Protein AF-A0AAN0ST45-F1 (afdb_monomer)

Sequence (106 aa):
MKIILEKATESDAAVLFQMQIDSFHPLLNKYKDYETNPANESIEKTIFRINNPSSNFYKMIIDSRLVGAICISQKELPYKFWISPMFIHPIYQARDRNCSEGTYFN

Nearest PDB structures (foldseek):
  8h6c-assembly1_F  TM=5.803E-01  e=2.930E-03  Homo sapiens
  5trl-assembly1_G  TM=6.162E-01  e=3.746E-03  Homo sapiens
  2aj6-assembly1_A  TM=7.163E-01  e=3.636E-02  Staphylococcus aureus subsp. aureus MW2
  4yfj-assembly1_A  TM=5.942E-01  e=1.967E-02  Pseudomonas aeruginosa
  2pr8-assembly1_B  TM=5.914E-01  e=6.321E-02  Salmonella enterica subsp. enterica serovar Typhimurium

Secondary structure (DSSP, 8-state):
--EEEEE--GGGHHHHHHHHHHHHHHHHHHH--TTT-GGGS-HHHHHHHHH-TTEEEEEEEETTEEEEEEEEEE-SSTT-EEEEEEEE-GGGS---TT-SS-----

Organism: NCBI:txid451709

Solvent-accessible surface area (backbone atoms only — not comparable to full-atom values): 6247 Å² total; per-residue (Å²): 138,54,77,46,79,42,77,46,49,74,90,44,32,65,62,53,43,50,42,41,28,67,46,31,40,66,54,34,70,73,68,63,43,74,85,80,38,70,41,68,55,59,63,66,58,48,43,45,42,46,71,32,88,60,32,51,28,28,36,32,29,48,76,90,36,85,40,34,36,41,22,43,29,62,50,95,52,86,98,39,73,42,80,61,63,64,51,52,26,66,93,72,46,79,76,55,92,85,46,98,61,81,85,72,83,126

pLDDT: mean 89.52, std 15.98, range [36.0, 98.56]

Mean predicted aligned error: 5.68 Å

Radius of gyration: 14.2 Å; Cα contacts (8 Å, |Δi|>4): 156; chains: 1; bounding box: 37×31×41 Å

Structure (mmCIF, N/CA/C/O backbone):
data_AF-A0AAN0ST45-F1
#
_entry.id   AF-A0AAN0ST45-F1
#
loop_
_atom_site.group_PDB
_atom_site.id
_atom_site.type_symbol
_atom_site.label_atom_id
_atom_site.label_alt_id
_atom_site.label_comp_id
_atom_site.label_asym_id
_atom_site.label_entity_id
_atom_site.label_seq_id
_atom_site.pdbx_PDB_ins_code
_atom_site.Cartn_x
_atom_site.Cartn_y
_atom_site.Cartn_z
_atom_site.occupancy
_atom_site.B_iso_or_equiv
_atom_site.auth_seq_id
_atom_site.auth_comp_id
_atom_site.auth_asym_id
_atom_site.auth_atom_id
_atom_site.pdbx_PDB_model_num
ATOM 1 N N . MET A 1 1 ? -21.692 -2.878 -8.882 1.00 85.06 1 MET A N 1
ATOM 2 C CA . MET A 1 1 ? -20.279 -2.655 -8.532 1.00 85.06 1 MET A CA 1
ATOM 3 C C . MET A 1 1 ? -20.229 -1.954 -7.188 1.00 85.06 1 MET A C 1
ATOM 5 O O . MET A 1 1 ? -20.651 -0.805 -7.096 1.00 85.06 1 MET A O 1
ATOM 9 N N . LYS A 1 2 ? -19.789 -2.661 -6.146 1.00 94.69 2 LYS A N 1
ATOM 10 C CA . LYS A 1 2 ? -19.570 -2.112 -4.804 1.00 94.69 2 LYS A CA 1
ATOM 11 C C . LYS A 1 2 ? -18.075 -1.883 -4.611 1.00 94.69 2 LYS A C 1
ATOM 13 O O . LYS A 1 2 ? -17.298 -2.820 -4.773 1.00 94.69 2 LYS A O 1
ATOM 18 N N . ILE A 1 3 ? -17.697 -0.660 -4.252 1.00 95.19 3 ILE A N 1
ATOM 19 C CA . ILE A 1 3 ? -16.314 -0.274 -3.949 1.00 95.19 3 ILE A CA 1
ATOM 20 C C . ILE A 1 3 ? -16.244 0.099 -2.471 1.00 95.19 3 ILE A C 1
ATOM 22 O O . ILE A 1 3 ? -17.084 0.859 -1.988 1.00 95.19 3 ILE A O 1
ATOM 26 N N . ILE A 1 4 ? -15.267 -0.455 -1.757 1.00 97.75 4 ILE A N 1
ATOM 27 C CA . ILE A 1 4 ? -15.049 -0.220 -0.329 1.00 97.75 4 ILE A CA 1
ATOM 28 C C . ILE A 1 4 ? -13.570 0.099 -0.105 1.00 97.75 4 ILE A C 1
ATOM 30 O O . ILE A 1 4 ? -12.693 -0.553 -0.675 1.00 97.75 4 ILE A O 1
ATOM 34 N N . LEU A 1 5 ? -13.309 1.095 0.741 1.00 97.81 5 LEU A N 1
ATOM 35 C CA . LEU A 1 5 ? -12.006 1.323 1.353 1.00 97.81 5 LEU A CA 1
ATOM 36 C C . LEU A 1 5 ? -12.083 0.876 2.807 1.00 97.81 5 LEU A C 1
ATOM 38 O O . LEU A 1 5 ? -12.883 1.406 3.577 1.00 97.81 5 LEU A O 1
ATOM 42 N N . GLU A 1 6 ? -11.251 -0.086 3.180 1.00 98.19 6 GLU A N 1
ATOM 43 C CA . GLU A 1 6 ? -11.149 -0.565 4.559 1.00 98.19 6 GLU A CA 1
ATOM 44 C C . GLU A 1 6 ? -9.759 -0.257 5.094 1.00 98.19 6 GLU A C 1
ATOM 46 O O . GLU A 1 6 ? -8.776 -0.354 4.359 1.00 98.19 6 GLU A O 1
ATOM 51 N N . LYS A 1 7 ? -9.651 0.151 6.362 1.00 98.19 7 LYS A N 1
ATOM 52 C CA . LYS A 1 7 ? -8.337 0.395 6.966 1.00 98.19 7 LYS A CA 1
ATOM 53 C C . LYS A 1 7 ? -7.600 -0.941 7.071 1.00 98.19 7 LYS A C 1
ATOM 55 O O . LYS A 1 7 ? -8.171 -1.921 7.545 1.00 98.19 7 LYS A O 1
ATOM 60 N N . ALA A 1 8 ? -6.367 -0.978 6.581 1.00 98.38 8 ALA A N 1
ATOM 61 C CA . ALA A 1 8 ? -5.536 -2.166 6.637 1.00 98.38 8 ALA A CA 1
ATOM 62 C C . ALA A 1 8 ? -5.122 -2.451 8.084 1.00 98.38 8 ALA A C 1
ATOM 64 O O . ALA A 1 8 ? -4.879 -1.530 8.869 1.00 98.38 8 ALA A O 1
ATOM 65 N N . THR A 1 9 ? -5.029 -3.730 8.416 1.00 98.25 9 THR A N 1
ATOM 66 C CA . THR A 1 9 ? -4.471 -4.225 9.675 1.00 98.25 9 THR A CA 1
ATOM 67 C C . THR A 1 9 ? -3.171 -4.964 9.400 1.00 98.25 9 THR A C 1
ATOM 69 O O . THR A 1 9 ? -2.857 -5.297 8.260 1.00 98.25 9 THR A O 1
ATOM 72 N N . GLU A 1 10 ? -2.394 -5.257 10.440 1.00 97.62 10 GLU A N 1
ATOM 73 C CA . GLU A 1 10 ? -1.115 -5.958 10.276 1.00 97.62 10 GLU A CA 1
ATOM 74 C C . GLU A 1 10 ? -1.273 -7.335 9.603 1.00 97.62 10 GLU A C 1
ATOM 76 O O . GLU A 1 10 ? -0.425 -7.743 8.815 1.00 97.62 10 GLU A O 1
ATOM 81 N N . SER A 1 11 ? -2.414 -8.005 9.803 1.00 98.19 11 SER A N 1
ATOM 82 C CA . SER A 1 11 ? -2.765 -9.247 9.096 1.00 98.19 11 SER A CA 1
ATOM 83 C C . SER A 1 11 ? -2.857 -9.095 7.572 1.00 98.19 11 SER A C 1
ATOM 85 O O . SER A 1 11 ? -2.716 -10.081 6.855 1.00 98.19 11 SER A O 1
ATOM 87 N N . ASP A 1 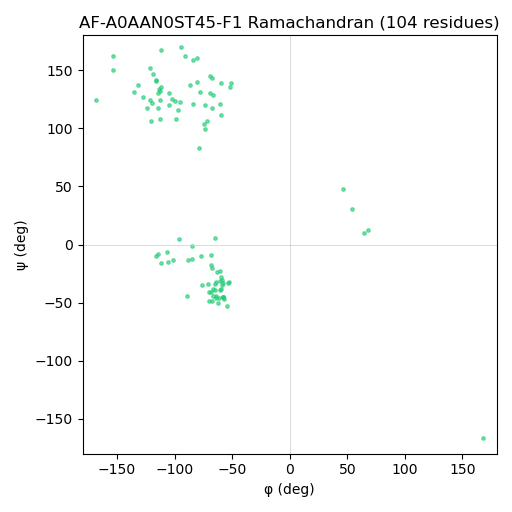12 ? -3.090 -7.880 7.067 1.00 98.44 12 ASP A N 1
ATOM 88 C CA . ASP A 1 12 ? -3.108 -7.582 5.633 1.00 98.44 12 ASP A CA 1
ATOM 89 C C . ASP A 1 12 ? -1.696 -7.307 5.078 1.00 98.44 12 ASP A C 1
ATOM 91 O O . ASP A 1 12 ? -1.513 -7.268 3.861 1.00 98.44 12 ASP A O 1
ATOM 95 N N . ALA A 1 13 ? -0.684 -7.109 5.933 1.00 98.31 13 ALA A N 1
ATOM 96 C CA . ALA A 1 13 ? 0.627 -6.608 5.518 1.00 98.31 13 ALA A CA 1
ATOM 97 C C . ALA A 1 13 ? 1.292 -7.490 4.457 1.00 98.31 13 ALA A C 1
ATOM 99 O O . ALA A 1 13 ? 1.782 -6.975 3.456 1.00 98.31 13 ALA A O 1
ATOM 100 N N . ALA A 1 14 ? 1.264 -8.813 4.640 1.00 98.56 14 ALA A N 1
ATOM 101 C CA . ALA A 1 14 ? 1.889 -9.750 3.710 1.00 98.56 14 ALA A CA 1
ATOM 102 C C . ALA A 1 14 ? 1.239 -9.711 2.316 1.00 98.56 14 ALA A C 1
ATOM 104 O O . ALA A 1 14 ? 1.943 -9.626 1.311 1.00 98.56 14 ALA A O 1
ATOM 105 N N . VAL A 1 15 ? -0.099 -9.721 2.244 1.00 98.56 15 VAL A N 1
ATOM 106 C CA . VAL A 1 15 ? -0.808 -9.691 0.954 1.00 98.56 15 VAL A CA 1
ATOM 107 C C . VAL A 1 15 ? -0.659 -8.334 0.267 1.00 98.56 15 VAL A C 1
ATOM 109 O O . VAL A 1 15 ? -0.404 -8.284 -0.933 1.00 98.56 15 VAL A O 1
ATOM 112 N N . LEU A 1 16 ? -0.736 -7.230 1.016 1.00 98.50 16 LEU A N 1
ATOM 113 C CA . LEU A 1 16 ? -0.557 -5.888 0.462 1.00 98.50 16 LEU A CA 1
ATOM 114 C C . LEU A 1 16 ? 0.873 -5.656 -0.027 1.00 98.50 16 LEU A C 1
ATOM 116 O O . LEU A 1 16 ? 1.059 -5.049 -1.080 1.00 98.50 16 LEU A O 1
ATOM 120 N N . PHE A 1 17 ? 1.867 -6.168 0.698 1.00 98.56 17 PHE A N 1
ATOM 121 C CA . PHE A 1 17 ? 3.265 -6.090 0.293 1.00 98.56 17 PHE A CA 1
ATOM 122 C C . PHE A 1 17 ? 3.527 -6.868 -1.000 1.00 98.56 17 PHE A C 1
ATOM 124 O O . PHE A 1 17 ? 4.144 -6.331 -1.918 1.00 98.56 17 PHE A O 1
ATOM 131 N N . GLN A 1 18 ? 2.994 -8.087 -1.125 1.00 98.50 18 GLN A N 1
ATOM 132 C CA . GLN A 1 18 ? 3.124 -8.848 -2.368 1.00 98.50 18 GLN A CA 1
ATOM 133 C C . GLN A 1 18 ? 2.462 -8.116 -3.542 1.00 98.50 18 GLN A C 1
ATOM 135 O O . GLN A 1 18 ? 3.081 -7.932 -4.585 1.00 98.50 18 GLN A O 1
ATOM 140 N N . MET A 1 19 ? 1.241 -7.604 -3.351 1.00 98.25 19 MET A N 1
ATOM 141 C CA . MET A 1 19 ? 0.549 -6.852 -4.400 1.00 98.25 19 MET A CA 1
ATOM 142 C C . MET A 1 19 ? 1.277 -5.554 -4.778 1.00 98.25 19 MET A C 1
ATOM 144 O O . MET A 1 19 ? 1.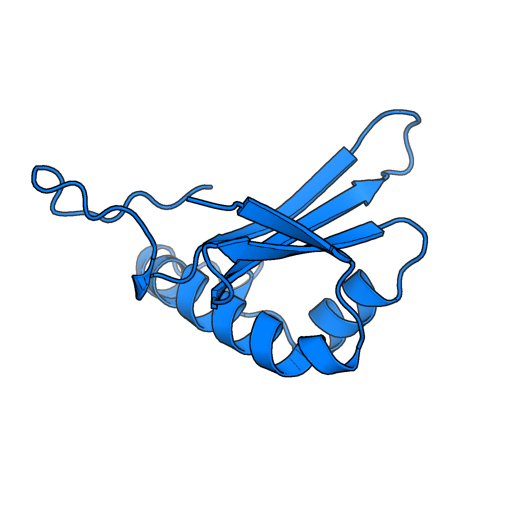223 -5.146 -5.940 1.00 98.25 19 MET A O 1
ATOM 148 N N . GLN A 1 20 ? 1.956 -4.904 -3.829 1.00 98.00 20 GLN A N 1
ATOM 149 C CA . GLN A 1 20 ? 2.831 -3.762 -4.090 1.00 98.00 20 GLN A CA 1
ATOM 150 C C . GLN A 1 20 ? 3.999 -4.178 -4.992 1.00 98.00 20 GLN A C 1
ATOM 152 O O . GLN A 1 20 ? 4.206 -3.542 -6.025 1.00 98.00 20 GLN A O 1
ATOM 157 N N . ILE A 1 21 ? 4.719 -5.256 -4.659 1.00 97.62 21 ILE A N 1
ATOM 158 C CA . ILE A 1 21 ? 5.795 -5.783 -5.513 1.00 97.62 21 ILE A CA 1
ATOM 159 C C . ILE A 1 21 ? 5.256 -6.048 -6.919 1.00 97.62 21 ILE A C 1
ATOM 161 O O . ILE A 1 21 ? 5.774 -5.487 -7.880 1.00 97.62 21 ILE A O 1
ATOM 165 N N . ASP A 1 22 ? 4.167 -6.806 -7.042 1.00 96.81 22 ASP A N 1
ATOM 166 C CA . ASP A 1 22 ? 3.591 -7.181 -8.337 1.00 96.81 22 ASP A CA 1
ATOM 167 C C . ASP A 1 22 ? 3.196 -5.953 -9.178 1.00 96.81 22 ASP A C 1
ATOM 169 O O . ASP A 1 22 ? 3.341 -5.948 -10.402 1.00 96.81 22 ASP A O 1
ATOM 173 N N . SER A 1 23 ? 2.732 -4.885 -8.523 1.00 96.38 23 SER A N 1
ATOM 174 C CA . SER A 1 23 ? 2.308 -3.646 -9.186 1.00 96.38 23 SER A CA 1
ATOM 175 C C . SER A 1 23 ? 3.477 -2.777 -9.656 1.00 96.38 23 SER A C 1
ATOM 177 O O . SER A 1 23 ? 3.368 -2.125 -10.694 1.00 96.38 23 SER A O 1
ATOM 179 N N . PHE A 1 24 ? 4.589 -2.753 -8.916 1.00 95.75 24 PHE A N 1
ATOM 180 C CA . PHE A 1 24 ? 5.712 -1.844 -9.176 1.00 95.75 24 PHE A CA 1
ATOM 181 C C . PHE A 1 24 ? 6.939 -2.523 -9.806 1.00 95.75 24 PHE A C 1
ATOM 183 O O . PHE A 1 24 ? 7.787 -1.832 -10.374 1.00 95.75 24 PHE A O 1
ATOM 190 N N . HIS A 1 25 ? 7.031 -3.857 -9.797 1.00 94.88 25 HIS A N 1
ATOM 191 C CA . HIS A 1 25 ? 8.149 -4.598 -10.390 1.00 94.88 25 HIS A CA 1
ATOM 192 C C . HIS A 1 25 ? 8.319 -4.349 -11.904 1.00 94.88 25 HIS A C 1
ATOM 194 O O . HIS A 1 25 ? 9.463 -4.216 -12.355 1.00 94.88 25 HIS A O 1
ATOM 200 N N . PRO A 1 26 ? 7.251 -4.220 -12.723 1.00 93.56 26 PRO A N 1
ATOM 201 C CA . PRO A 1 26 ? 7.413 -3.845 -14.129 1.00 93.56 26 PRO A CA 1
ATOM 202 C C . PRO A 1 26 ? 8.076 -2.470 -14.305 1.00 93.56 26 PRO A C 1
ATOM 204 O O . PRO A 1 26 ? 8.942 -2.306 -15.167 1.00 93.56 26 PRO A O 1
ATOM 207 N N . LEU A 1 27 ? 7.725 -1.498 -13.454 1.00 92.00 27 LEU A N 1
ATOM 208 C CA . LEU A 1 27 ? 8.342 -0.169 -13.444 1.00 92.00 27 LEU A CA 1
ATOM 209 C C . LEU A 1 27 ? 9.790 -0.211 -12.974 1.00 92.00 27 LEU A C 1
ATOM 211 O O . LEU A 1 27 ? 10.638 0.450 -13.568 1.00 92.00 27 LEU A O 1
ATOM 215 N N . LEU A 1 28 ? 10.076 -1.012 -11.945 1.00 94.06 28 LEU A N 1
ATOM 216 C CA . LEU A 1 28 ? 11.433 -1.227 -11.455 1.00 94.06 28 LEU A CA 1
ATOM 217 C C . LEU A 1 28 ? 12.328 -1.767 -12.575 1.00 94.06 28 LEU A C 1
ATOM 219 O O . LEU A 1 28 ? 13.413 -1.244 -12.800 1.00 94.06 28 LEU A O 1
ATOM 223 N N . ASN A 1 29 ? 11.844 -2.743 -13.346 1.00 93.38 29 ASN A N 1
ATOM 224 C CA . ASN A 1 29 ? 12.585 -3.289 -14.484 1.00 93.38 29 ASN A CA 1
ATOM 225 C C . ASN A 1 29 ? 12.799 -2.255 -15.604 1.00 93.38 29 ASN A C 1
ATOM 227 O O . ASN A 1 29 ? 13.873 -2.221 -16.205 1.00 93.38 29 ASN A O 1
ATOM 231 N N . LYS A 1 30 ? 11.789 -1.417 -15.891 1.00 94.31 30 LYS A N 1
ATOM 232 C CA . LYS A 1 30 ? 11.846 -0.393 -16.951 1.00 94.31 30 LYS A CA 1
ATOM 233 C C . LYS A 1 30 ? 12.805 0.743 -16.597 1.00 94.31 30 LYS A C 1
ATOM 235 O O . LYS A 1 30 ? 13.633 1.120 -17.422 1.00 94.31 30 LYS A O 1
ATOM 240 N N . TYR A 1 31 ? 12.688 1.281 -15.386 1.00 95.44 31 TYR A N 1
ATOM 241 C CA . TYR A 1 31 ? 13.380 2.505 -14.977 1.00 95.44 31 TYR A CA 1
ATOM 242 C C . TYR A 1 31 ? 14.620 2.259 -14.114 1.00 95.44 31 TYR A C 1
ATOM 244 O O . TYR A 1 31 ? 15.428 3.170 -13.966 1.00 95.44 31 TYR A O 1
ATOM 252 N N . LYS A 1 32 ? 14.807 1.037 -13.592 1.00 93.94 32 LYS A N 1
ATOM 253 C CA . LYS A 1 32 ? 15.936 0.643 -12.729 1.00 93.94 32 LYS A CA 1
ATOM 254 C C . LYS A 1 32 ? 16.100 1.545 -11.501 1.00 93.94 32 LYS A C 1
ATOM 256 O O . LYS A 1 32 ? 17.210 1.748 -11.016 1.00 93.94 32 LYS A O 1
ATOM 261 N N . ASP A 1 33 ? 14.990 2.086 -11.009 1.00 94.38 33 ASP A N 1
ATOM 262 C CA . ASP A 1 33 ? 14.958 2.893 -9.795 1.00 94.38 33 ASP A CA 1
ATOM 263 C C . ASP A 1 33 ? 14.987 1.985 -8.563 1.00 94.38 33 ASP A C 1
ATOM 265 O O . ASP A 1 33 ? 13.959 1.644 -7.985 1.00 94.38 33 ASP A O 1
ATOM 269 N N . TYR A 1 34 ? 16.182 1.560 -8.174 1.00 93.19 34 TYR A N 1
ATOM 270 C CA . TYR A 1 34 ? 16.366 0.749 -6.973 1.00 93.19 34 TYR A CA 1
ATOM 271 C C . TYR A 1 34 ? 16.290 1.576 -5.680 1.00 93.19 34 TYR A C 1
ATOM 273 O O . TYR A 1 34 ? 16.256 1.001 -4.597 1.00 93.19 34 TYR A O 1
ATOM 281 N N . GLU A 1 35 ? 16.268 2.908 -5.755 1.00 92.94 35 GLU A N 1
ATOM 282 C CA . GLU A 1 35 ? 16.290 3.756 -4.561 1.00 92.94 35 GLU A CA 1
ATOM 283 C C . GLU A 1 35 ? 14.885 4.057 -4.045 1.00 92.94 35 GLU A C 1
ATOM 285 O O . GLU A 1 35 ? 14.645 3.982 -2.838 1.00 92.94 35 GLU A O 1
ATOM 290 N N . THR A 1 36 ? 13.949 4.397 -4.939 1.00 92.19 36 THR A N 1
ATOM 291 C CA . THR A 1 36 ? 12.637 4.923 -4.527 1.00 92.19 36 THR A CA 1
ATOM 292 C C . THR A 1 36 ? 11.449 4.048 -4.902 1.00 92.19 36 THR A C 1
ATOM 294 O O . THR A 1 36 ? 10.347 4.262 -4.390 1.00 92.19 36 THR A O 1
ATOM 297 N N . ASN A 1 37 ? 11.653 3.022 -5.728 1.00 93.81 37 ASN A N 1
ATOM 298 C CA . ASN A 1 37 ? 10.564 2.178 -6.195 1.00 93.81 37 ASN A CA 1
ATOM 299 C C . ASN A 1 37 ? 9.966 1.310 -5.063 1.00 93.81 37 ASN A C 1
ATOM 301 O O . ASN A 1 37 ? 10.705 0.580 -4.394 1.00 93.81 37 ASN A O 1
ATOM 305 N N . PRO A 1 38 ? 8.628 1.288 -4.892 1.00 95.12 38 PRO A N 1
ATOM 306 C CA . PRO A 1 38 ? 7.981 0.488 -3.854 1.00 95.12 38 PRO A CA 1
ATOM 307 C C . PRO A 1 38 ? 8.242 -1.024 -3.939 1.00 95.12 38 PRO A C 1
ATOM 309 O O . PRO A 1 38 ? 8.225 -1.694 -2.912 1.00 95.12 38 PRO A O 1
ATOM 312 N N . ALA A 1 39 ? 8.5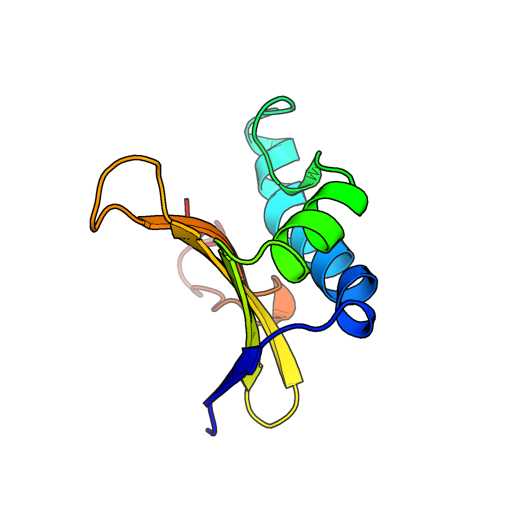02 -1.590 -5.121 1.00 95.62 39 ALA A N 1
ATOM 313 C CA . ALA A 1 39 ? 8.845 -3.009 -5.258 1.00 95.62 39 ALA A CA 1
ATOM 314 C C . ALA A 1 39 ? 10.216 -3.365 -4.661 1.00 95.62 39 ALA A C 1
ATOM 316 O O . ALA A 1 39 ? 10.463 -4.542 -4.419 1.00 95.62 39 ALA A O 1
ATOM 317 N N . ASN A 1 40 ? 11.089 -2.381 -4.417 1.00 95.12 40 ASN A N 1
ATOM 318 C CA . ASN A 1 40 ? 12.385 -2.597 -3.769 1.00 95.12 40 ASN A CA 1
ATOM 319 C C . ASN A 1 40 ? 12.359 -2.321 -2.254 1.00 95.12 40 ASN A C 1
ATOM 321 O O . ASN A 1 40 ? 13.390 -2.348 -1.584 1.00 95.12 40 ASN A O 1
ATOM 325 N N . GLU A 1 41 ? 11.187 -2.020 -1.696 1.00 95.88 41 GLU A N 1
ATOM 326 C CA . GLU A 1 41 ? 11.019 -1.857 -0.256 1.00 95.88 41 GLU A CA 1
ATOM 327 C C . GLU A 1 41 ? 10.892 -3.211 0.443 1.00 95.88 41 GLU A C 1
ATOM 329 O O . GLU A 1 41 ? 10.533 -4.217 -0.162 1.00 95.88 41 GLU A O 1
ATOM 334 N N . SER A 1 42 ? 11.139 -3.228 1.749 1.00 97.12 42 SER A N 1
ATOM 335 C CA . SER A 1 42 ? 10.930 -4.409 2.576 1.00 97.12 42 SER A CA 1
ATOM 336 C C . SER A 1 42 ? 9.518 -4.445 3.175 1.00 97.12 42 SER A C 1
ATOM 338 O O . SER A 1 42 ? 8.823 -3.422 3.264 1.00 97.12 42 SER A O 1
ATOM 340 N N . ILE A 1 43 ? 9.090 -5.623 3.636 1.00 97.81 43 ILE A N 1
ATOM 341 C CA . ILE A 1 43 ? 7.780 -5.801 4.277 1.00 97.81 43 ILE A CA 1
ATOM 342 C C . ILE A 1 43 ? 7.633 -4.937 5.538 1.00 97.81 43 ILE A C 1
ATOM 344 O O . ILE A 1 43 ? 6.544 -4.428 5.815 1.00 97.81 43 ILE A O 1
ATOM 348 N N . GLU A 1 44 ? 8.728 -4.680 6.259 1.00 98.12 44 GLU A N 1
ATOM 349 C CA . GLU A 1 44 ? 8.748 -3.844 7.463 1.00 98.12 44 GLU A CA 1
ATOM 350 C C . GLU A 1 44 ? 8.239 -2.430 7.175 1.00 98.12 44 GLU A C 1
ATOM 352 O O . GLU A 1 44 ? 7.567 -1.836 8.016 1.00 98.12 44 GLU A O 1
ATOM 357 N N . LYS A 1 45 ? 8.480 -1.893 5.972 1.00 96.75 45 LYS A N 1
ATOM 358 C CA . LYS A 1 45 ? 7.987 -0.564 5.587 1.00 96.75 45 LYS A CA 1
ATOM 359 C C . LYS A 1 45 ? 6.469 -0.554 5.386 1.00 96.75 45 LYS A C 1
ATOM 361 O O . LYS A 1 45 ? 5.810 0.433 5.710 1.00 96.75 45 LYS A O 1
ATOM 366 N N . THR A 1 46 ? 5.898 -1.656 4.902 1.00 97.81 46 THR A N 1
ATOM 367 C CA . THR A 1 46 ? 4.441 -1.848 4.810 1.00 97.81 46 THR A CA 1
ATOM 368 C C . THR A 1 46 ? 3.820 -1.944 6.201 1.00 97.81 46 THR A C 1
ATOM 370 O O . THR A 1 46 ? 2.885 -1.200 6.494 1.00 97.81 46 THR A O 1
ATOM 373 N N . ILE A 1 47 ? 4.387 -2.774 7.084 1.00 98.19 47 ILE A N 1
ATOM 374 C CA . ILE A 1 47 ? 3.955 -2.900 8.488 1.00 98.19 47 ILE A CA 1
ATOM 375 C C . ILE A 1 47 ? 4.036 -1.542 9.197 1.00 98.19 47 ILE A C 1
ATOM 377 O O . ILE A 1 47 ? 3.083 -1.115 9.849 1.00 98.19 47 ILE A O 1
ATOM 381 N N . PHE A 1 48 ? 5.135 -0.809 9.000 1.00 97.25 48 PHE A N 1
ATOM 382 C CA . PHE A 1 48 ? 5.315 0.531 9.550 1.00 97.25 48 PHE A CA 1
ATOM 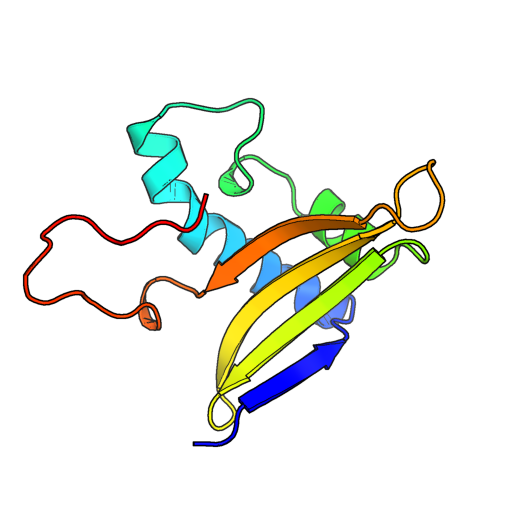383 C C . PHE A 1 48 ? 4.205 1.490 9.104 1.00 97.25 48 PHE A C 1
ATOM 385 O O . PHE A 1 48 ? 3.625 2.172 9.941 1.00 97.25 48 PHE A O 1
ATOM 392 N N . ARG A 1 49 ? 3.851 1.529 7.812 1.00 96.69 49 ARG A N 1
ATOM 393 C CA . ARG A 1 49 ? 2.757 2.385 7.303 1.00 96.69 49 ARG A CA 1
ATOM 394 C C . ARG A 1 49 ? 1.381 1.996 7.850 1.00 96.69 49 ARG A C 1
ATOM 396 O O . ARG A 1 49 ? 0.542 2.873 8.042 1.00 96.69 49 ARG A O 1
ATOM 403 N N . ILE A 1 50 ? 1.134 0.706 8.080 1.00 97.88 50 ILE A N 1
ATOM 404 C CA . ILE A 1 50 ? -0.124 0.213 8.664 1.00 97.88 50 ILE A CA 1
ATOM 405 C C . ILE A 1 50 ? -0.256 0.684 10.117 1.00 97.88 50 ILE A C 1
ATOM 407 O O . ILE A 1 50 ? -1.309 1.180 10.513 1.00 97.88 50 ILE A O 1
ATOM 411 N N . ASN A 1 51 ? 0.829 0.576 10.885 1.00 97.31 51 ASN A N 1
ATOM 412 C CA . ASN A 1 51 ? 0.834 0.853 12.321 1.00 97.31 51 ASN A CA 1
ATOM 413 C C . ASN A 1 51 ? 1.125 2.325 12.669 1.00 97.31 51 ASN A C 1
ATOM 415 O O . ASN A 1 51 ? 0.926 2.736 13.811 1.00 97.31 51 ASN A O 1
ATOM 419 N N . ASN A 1 52 ? 1.594 3.134 11.717 1.00 95.00 52 ASN A N 1
ATOM 420 C CA . ASN A 1 52 ? 1.951 4.527 11.963 1.00 95.00 52 ASN A CA 1
ATOM 421 C C . ASN A 1 52 ? 0.688 5.407 12.144 1.00 95.00 52 ASN A C 1
ATOM 423 O O . ASN A 1 52 ? -0.103 5.545 11.210 1.00 95.00 52 ASN A O 1
ATOM 427 N N . PRO A 1 53 ? 0.514 6.081 13.301 1.00 92.44 53 PRO A N 1
ATOM 428 C CA . PRO A 1 53 ? -0.654 6.928 13.572 1.00 92.44 53 PRO A CA 1
ATOM 429 C C . PRO A 1 53 ? -0.800 8.135 12.637 1.00 92.44 53 PRO A C 1
ATOM 431 O O . PRO A 1 53 ? -1.897 8.665 12.477 1.00 92.44 53 PRO A O 1
ATOM 434 N N . SER A 1 54 ? 0.304 8.583 12.032 1.00 92.25 54 SER A N 1
ATOM 435 C CA . SER A 1 54 ? 0.324 9.690 11.066 1.00 92.25 54 SER A CA 1
ATOM 436 C C . SER A 1 54 ? 0.002 9.251 9.634 1.00 92.25 54 SER A C 1
ATOM 438 O O . SER A 1 54 ? -0.045 10.092 8.732 1.00 92.25 54 SER A O 1
ATOM 440 N N . SER A 1 55 ? -0.237 7.954 9.407 1.00 93.00 55 SER A N 1
ATOM 441 C CA . SER A 1 55 ? -0.678 7.413 8.126 1.00 93.00 55 SER A CA 1
ATOM 442 C C . SER A 1 55 ? -2.006 6.674 8.213 1.00 93.00 55 SER A C 1
ATOM 444 O O . SER A 1 55 ? -2.400 6.093 9.220 1.00 93.00 55 SER A O 1
ATOM 446 N N . ASN A 1 56 ? -2.715 6.688 7.093 1.00 95.88 56 ASN A N 1
ATOM 447 C CA . ASN A 1 56 ? -3.897 5.890 6.864 1.00 95.88 56 ASN A CA 1
ATOM 448 C C . ASN A 1 56 ? -3.644 5.006 5.649 1.00 95.88 56 ASN A C 1
ATOM 450 O O . ASN A 1 56 ? -3.614 5.487 4.515 1.00 95.88 56 ASN A O 1
ATOM 454 N N . PHE A 1 57 ? -3.438 3.719 5.909 1.00 98.00 57 PHE A N 1
ATOM 455 C CA . PHE A 1 57 ? -3.294 2.705 4.878 1.00 98.00 57 PHE A CA 1
ATOM 456 C C . PHE A 1 57 ? -4.644 2.016 4.681 1.00 98.00 57 PHE A C 1
ATOM 458 O O . PHE A 1 57 ? -5.163 1.392 5.605 1.00 98.00 57 PHE A O 1
ATOM 465 N N . TYR A 1 58 ? -5.228 2.158 3.495 1.00 98.56 58 TYR A N 1
ATOM 466 C CA . TYR A 1 58 ? -6.496 1.540 3.129 1.00 98.56 58 TYR A CA 1
ATOM 467 C C . TYR A 1 58 ? -6.296 0.473 2.062 1.00 98.56 58 TYR A C 1
ATOM 469 O O . TYR A 1 58 ? -5.629 0.713 1.055 1.00 98.56 58 TYR A O 1
ATOM 477 N N . LYS A 1 59 ? -6.943 -0.675 2.250 1.00 98.25 59 LYS A N 1
ATOM 478 C CA . LYS A 1 59 ? -7.114 -1.694 1.219 1.00 98.25 59 LYS A CA 1
ATOM 479 C C . LYS A 1 59 ? -8.359 -1.393 0.384 1.00 98.25 59 LYS A C 1
ATOM 481 O O . LYS A 1 59 ? -9.398 -0.996 0.913 1.00 98.25 59 LYS A O 1
ATOM 486 N N . MET A 1 60 ? -8.234 -1.557 -0.928 1.00 98.25 60 MET A N 1
ATOM 487 C CA . MET A 1 60 ? -9.300 -1.335 -1.903 1.00 98.25 60 MET A CA 1
ATOM 488 C C . MET A 1 60 ? -9.997 -2.656 -2.205 1.00 98.25 60 MET A C 1
ATOM 490 O O . MET A 1 60 ? -9.347 -3.607 -2.643 1.00 98.25 60 MET A O 1
ATOM 494 N N . ILE A 1 61 ? -11.312 -2.715 -1.995 1.00 97.88 61 ILE A N 1
ATOM 495 C CA . ILE A 1 61 ? -12.121 -3.916 -2.217 1.00 97.88 61 ILE A CA 1
ATOM 496 C C . ILE A 1 61 ? -13.217 -3.614 -3.241 1.00 97.88 61 ILE A C 1
ATOM 498 O O . ILE A 1 61 ? -14.016 -2.698 -3.045 1.00 97.88 61 ILE A O 1
ATOM 502 N N . ILE A 1 62 ? -13.278 -4.400 -4.319 1.00 96.00 62 ILE A N 1
ATOM 503 C CA . ILE A 1 62 ? -14.324 -4.321 -5.349 1.00 96.00 62 ILE A CA 1
ATOM 504 C C . ILE A 1 62 ? -15.058 -5.652 -5.406 1.00 96.00 62 ILE A C 1
ATOM 506 O O . ILE A 1 62 ? -14.432 -6.684 -5.631 1.00 96.00 62 ILE A O 1
ATOM 510 N N . ASP A 1 63 ? -16.377 -5.633 -5.197 1.00 95.12 63 ASP A N 1
ATOM 511 C CA . ASP A 1 63 ? -17.230 -6.832 -5.216 1.00 95.12 63 ASP A CA 1
ATOM 512 C C . ASP A 1 63 ? -16.605 -8.002 -4.409 1.00 95.12 63 ASP A C 1
ATOM 514 O O . ASP A 1 63 ? -16.498 -9.137 -4.875 1.00 95.12 63 ASP A O 1
ATOM 518 N N . SER A 1 64 ? -16.149 -7.684 -3.187 1.00 94.75 64 SER A N 1
ATOM 519 C CA . SER A 1 64 ? -15.479 -8.584 -2.225 1.00 94.75 64 SER A CA 1
ATOM 520 C C . SER A 1 64 ? -14.081 -9.083 -2.616 1.00 94.75 64 SER A C 1
ATOM 522 O O . SER A 1 64 ? -13.546 -9.980 -1.967 1.00 94.75 64 SER A O 1
ATOM 524 N N . ARG A 1 65 ? -13.454 -8.505 -3.643 1.00 96.00 65 ARG A N 1
ATOM 525 C CA . ARG A 1 65 ? -12.075 -8.816 -4.044 1.00 96.00 65 ARG A CA 1
ATOM 526 C C . ARG A 1 65 ? -11.137 -7.707 -3.615 1.00 96.00 65 ARG A C 1
ATOM 528 O O . ARG A 1 65 ? -11.384 -6.548 -3.929 1.00 96.00 65 ARG A O 1
ATOM 535 N N . LEU A 1 66 ? -10.044 -8.068 -2.955 1.00 97.62 66 LEU A N 1
ATOM 536 C CA . LEU A 1 66 ? -8.934 -7.157 -2.707 1.00 97.62 66 LEU A CA 1
ATOM 537 C C . LEU A 1 66 ? -8.254 -6.825 -4.041 1.00 97.62 66 LEU A C 1
ATOM 539 O O . LEU A 1 66 ? -7.741 -7.722 -4.711 1.00 97.62 66 LEU A O 1
ATOM 543 N N . VAL A 1 67 ? -8.270 -5.550 -4.431 1.00 97.44 67 VAL A N 1
ATOM 544 C CA . VAL A 1 67 ? -7.747 -5.103 -5.733 1.00 97.44 67 VAL A CA 1
ATOM 545 C C . VAL A 1 67 ? -6.495 -4.247 -5.641 1.00 97.44 67 VAL A C 1
ATOM 547 O O . VAL A 1 67 ? -5.809 -4.089 -6.643 1.00 97.44 67 VAL A O 1
ATOM 550 N N . GLY A 1 68 ? -6.164 -3.703 -4.473 1.00 97.88 68 GLY A N 1
ATOM 551 C CA . GLY A 1 68 ? -5.013 -2.822 -4.308 1.00 97.88 68 GLY A CA 1
ATOM 552 C C . GLY A 1 68 ? -5.035 -2.103 -2.969 1.00 97.88 68 GLY A C 1
ATOM 553 O O . GLY A 1 68 ? -5.819 -2.459 -2.086 1.00 97.88 68 GLY A O 1
ATOM 554 N N . ALA A 1 69 ? -4.205 -1.074 -2.825 1.00 98.31 69 ALA A N 1
ATOM 555 C CA . ALA A 1 69 ? -4.191 -0.250 -1.627 1.00 98.31 69 ALA A CA 1
ATOM 556 C C . ALA A 1 69 ? -3.681 1.174 -1.875 1.00 98.31 69 ALA A C 1
ATOM 558 O O . ALA A 1 69 ? -3.051 1.469 -2.891 1.00 98.31 69 ALA A O 1
ATOM 559 N N . ILE A 1 70 ? -3.992 2.060 -0.932 1.00 98.19 70 ILE A N 1
ATOM 560 C CA . ILE A 1 70 ? -3.546 3.451 -0.896 1.00 98.19 70 ILE A CA 1
ATOM 561 C C . ILE A 1 70 ? -3.097 3.800 0.520 1.00 98.19 70 ILE A C 1
ATOM 56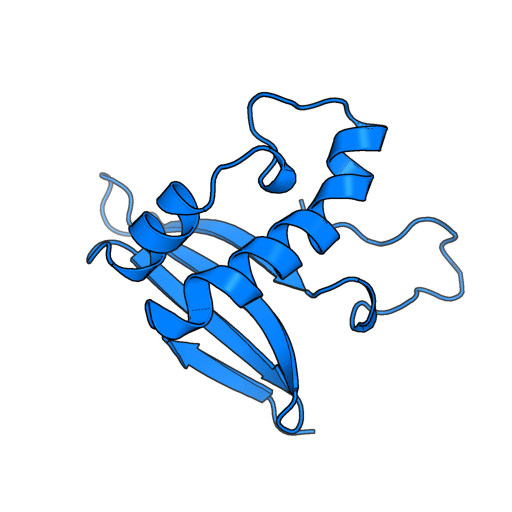3 O O . ILE A 1 70 ? -3.812 3.547 1.489 1.00 98.19 70 ILE A O 1
ATOM 567 N N . CYS A 1 71 ? -1.921 4.403 0.646 1.00 97.69 71 CYS A N 1
ATOM 568 C CA . CYS A 1 71 ? -1.424 4.945 1.902 1.00 97.69 71 CYS A CA 1
ATOM 569 C C . CYS A 1 71 ? -1.339 6.468 1.821 1.00 97.69 71 CYS A C 1
ATOM 571 O O . CYS A 1 71 ? -0.674 7.015 0.943 1.00 97.69 71 CYS A O 1
ATOM 573 N N . ILE A 1 72 ? -1.999 7.142 2.762 1.00 96.88 72 ILE A N 1
ATOM 574 C CA . ILE A 1 72 ? -2.021 8.599 2.898 1.00 96.88 72 ILE A CA 1
ATOM 575 C C . ILE A 1 72 ? -1.331 8.952 4.213 1.00 96.88 72 ILE A C 1
ATOM 577 O O . ILE A 1 72 ? -1.816 8.567 5.272 1.00 96.88 72 ILE A O 1
ATOM 581 N N . SER A 1 73 ? -0.216 9.676 4.174 1.00 94.69 73 SER A N 1
ATOM 582 C CA . SER A 1 73 ? 0.522 10.109 5.369 1.00 94.69 73 SER A CA 1
ATOM 583 C C . SER A 1 73 ? 0.542 11.627 5.501 1.00 94.69 73 SER A C 1
ATOM 585 O O . SER A 1 73 ? 0.646 12.342 4.506 1.00 94.69 73 SER A O 1
ATOM 587 N N . GLN A 1 74 ? 0.428 12.133 6.725 1.00 92.50 74 GLN A N 1
ATOM 588 C CA . GLN A 1 74 ? 0.585 13.555 7.012 1.00 92.50 74 GLN A CA 1
ATOM 589 C C . GLN A 1 74 ? 2.076 13.915 7.090 1.00 92.50 74 GLN A C 1
ATOM 591 O O . GLN A 1 74 ? 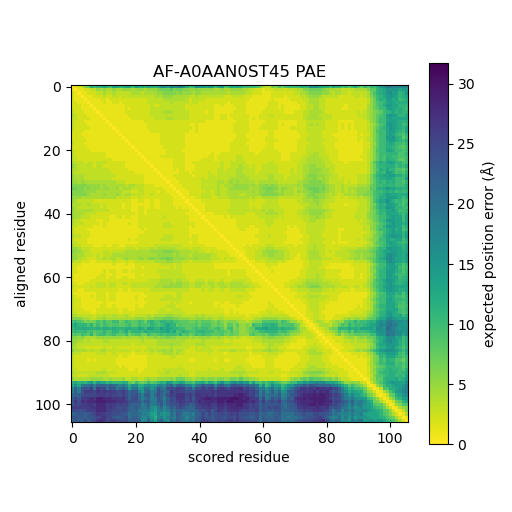2.882 13.165 7.640 1.00 92.50 74 GLN A O 1
ATOM 596 N N . LYS A 1 75 ? 2.450 15.074 6.541 1.00 86.19 75 LYS A N 1
ATOM 597 C CA . LYS A 1 75 ? 3.797 15.641 6.678 1.00 86.19 75 LYS A CA 1
ATOM 598 C C . LYS A 1 75 ? 3.896 16.639 7.826 1.00 86.19 75 LYS A C 1
ATOM 600 O O . LYS A 1 75 ? 2.896 17.050 8.399 1.00 86.19 75 LYS A O 1
ATOM 605 N N . GLU A 1 76 ? 5.131 17.035 8.130 1.00 83.56 76 GLU A N 1
ATOM 606 C CA . GLU A 1 76 ? 5.462 18.002 9.18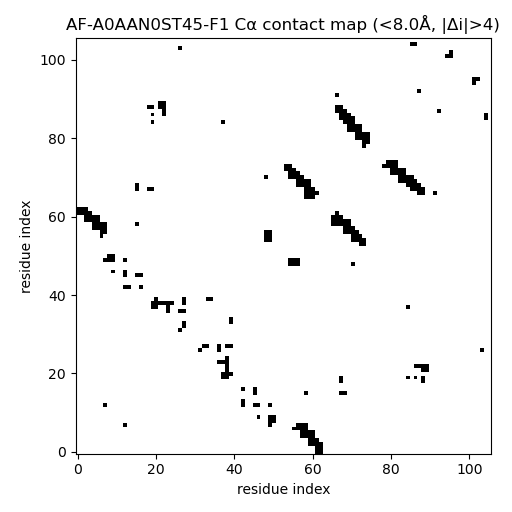7 1.00 83.56 76 GLU A CA 1
ATOM 607 C C . GLU A 1 76 ? 4.694 19.324 9.046 1.00 83.56 76 GLU A C 1
ATOM 609 O O . GLU A 1 76 ? 4.331 19.943 10.042 1.00 83.56 76 GLU A O 1
ATOM 614 N N . LEU A 1 77 ? 4.404 19.741 7.809 1.00 84.75 77 LEU A N 1
ATOM 615 C CA . LEU A 1 77 ? 3.581 20.916 7.550 1.00 84.75 77 LEU A CA 1
ATOM 616 C C . LEU A 1 77 ? 2.088 20.594 7.742 1.00 84.75 77 LEU A C 1
ATOM 618 O O . LEU A 1 77 ? 1.595 19.635 7.134 1.00 84.75 77 LEU A O 1
ATOM 622 N N . PRO A 1 78 ? 1.342 21.421 8.501 1.00 84.62 78 PRO A N 1
ATOM 623 C CA . PRO A 1 78 ? -0.103 21.288 8.627 1.00 84.62 78 PRO A CA 1
ATOM 624 C C . PRO A 1 78 ? -0.780 21.213 7.257 1.00 84.62 78 PRO A C 1
ATOM 626 O O . PRO A 1 78 ? -0.416 21.941 6.333 1.00 84.62 78 PRO A O 1
ATOM 629 N N . TYR A 1 79 ? -1.774 20.333 7.134 1.00 86.25 79 TYR A N 1
ATOM 630 C CA . TYR A 1 79 ? -2.596 20.163 5.928 1.00 86.25 79 TYR A CA 1
ATOM 631 C C . TYR A 1 79 ? -1.858 19.668 4.670 1.00 86.25 79 TYR A C 1
ATOM 633 O O . TYR A 1 79 ? -2.449 19.644 3.590 1.00 86.25 79 TYR A O 1
ATOM 641 N N . LYS A 1 80 ? -0.596 19.225 4.779 1.00 92.00 80 LYS A N 1
ATOM 642 C CA . LYS A 1 80 ? 0.131 18.579 3.678 1.00 92.00 80 LYS A CA 1
ATOM 643 C C . LYS A 1 80 ? 0.116 17.060 3.837 1.00 92.00 80 LYS A C 1
ATOM 645 O O . LYS A 1 80 ? 0.596 16.529 4.838 1.00 92.00 80 LYS A O 1
ATOM 650 N N . PHE A 1 81 ? -0.376 16.368 2.812 1.00 93.50 81 PHE A N 1
ATOM 651 C CA . PHE A 1 81 ? -0.468 14.909 2.777 1.00 93.50 81 PHE A CA 1
ATOM 652 C C . PHE A 1 81 ? 0.354 14.328 1.629 1.00 93.50 81 PHE A C 1
ATOM 654 O O . PHE A 1 81 ? 0.487 14.943 0.571 1.00 93.50 81 PHE A O 1
ATOM 661 N N . TRP A 1 82 ? 0.908 13.140 1.846 1.00 93.94 82 TRP A N 1
ATOM 662 C CA . TRP A 1 82 ? 1.599 12.332 0.850 1.00 93.94 82 TRP A CA 1
ATOM 663 C C . TRP A 1 82 ? 0.818 11.061 0.578 1.00 93.94 82 TRP A C 1
ATOM 665 O O . TRP A 1 82 ? 0.430 10.361 1.512 1.00 93.94 82 TRP A O 1
ATOM 675 N N . ILE A 1 83 ? 0.653 10.748 -0.702 1.00 95.25 83 ILE A N 1
ATOM 676 C CA . ILE A 1 83 ? 0.115 9.472 -1.153 1.00 95.25 83 ILE A CA 1
ATOM 677 C C . ILE A 1 83 ? 1.307 8.612 -1.548 1.00 95.25 83 ILE A C 1
ATOM 679 O O . ILE A 1 83 ? 1.976 8.906 -2.533 1.00 95.25 83 ILE A O 1
ATOM 683 N N . SER A 1 84 ? 1.620 7.596 -0.748 1.00 92.06 84 SER A N 1
ATOM 684 C CA . SER A 1 84 ? 2.647 6.615 -1.094 1.00 92.06 84 SER A CA 1
ATOM 685 C C . SER A 1 84 ? 2.599 5.403 -0.152 1.00 92.06 84 SER A C 1
ATOM 687 O O . SER A 1 84 ? 2.729 5.583 1.067 1.00 92.06 84 SER A O 1
ATOM 689 N N . PRO A 1 85 ? 2.465 4.171 -0.677 1.00 95.06 85 PRO A N 1
ATOM 690 C CA . PRO A 1 85 ? 2.195 3.836 -2.079 1.00 95.06 85 PRO A CA 1
ATOM 691 C C . PRO A 1 85 ? 0.690 3.881 -2.407 1.00 95.06 85 PRO A C 1
ATOM 693 O O . PRO A 1 85 ? -0.155 3.761 -1.519 1.00 95.06 85 PRO A O 1
ATOM 696 N N . MET A 1 86 ? 0.358 4.030 -3.692 1.00 97.19 86 MET A N 1
ATOM 697 C CA . MET A 1 86 ? -0.979 3.787 -4.246 1.00 97.19 86 MET A CA 1
ATOM 698 C C . MET A 1 86 ? -0.848 2.832 -5.426 1.00 97.19 86 MET A C 1
ATOM 700 O O . MET A 1 86 ? -0.070 3.092 -6.337 1.00 97.19 86 MET A O 1
ATOM 704 N N . PHE A 1 87 ? -1.602 1.738 -5.418 1.00 96.25 87 PHE A N 1
ATOM 705 C CA . PHE A 1 87 ? -1.557 0.760 -6.498 1.00 96.25 87 PHE A CA 1
ATOM 706 C C . PHE A 1 87 ? -2.865 -0.012 -6.629 1.00 96.25 87 PHE A C 1
ATOM 708 O O . PHE A 1 87 ? -3.561 -0.271 -5.648 1.00 96.25 87 PHE A O 1
ATOM 715 N N . ILE A 1 88 ? -3.151 -0.431 -7.858 1.00 96.38 88 ILE A N 1
ATOM 716 C CA . ILE A 1 88 ? -4.126 -1.469 -8.192 1.00 96.38 88 ILE A CA 1
ATOM 717 C C . ILE A 1 88 ? -3.324 -2.640 -8.740 1.00 96.38 88 ILE A C 1
ATOM 719 O O . ILE A 1 88 ? -2.472 -2.434 -9.600 1.00 96.38 88 ILE A O 1
ATOM 723 N N . HIS A 1 89 ? -3.581 -3.853 -8.269 1.00 95.94 89 HIS A N 1
ATOM 724 C CA . HIS A 1 89 ? -2.869 -5.033 -8.739 1.00 95.94 89 HIS A CA 1
ATOM 725 C C . HIS A 1 89 ? -3.067 -5.214 -10.254 1.00 95.94 89 HIS A C 1
ATOM 727 O O . HIS A 1 89 ? -4.196 -5.048 -10.732 1.00 95.94 89 HIS A O 1
ATOM 733 N N . PRO A 1 90 ? -2.024 -5.587 -11.022 1.00 92.75 90 PRO A N 1
ATOM 734 C CA . PRO A 1 90 ? -2.054 -5.561 -12.488 1.00 92.75 90 PRO A CA 1
ATOM 735 C C . PRO A 1 90 ? -3.230 -6.304 -13.133 1.00 92.75 90 PRO A C 1
ATOM 737 O O . PRO A 1 90 ? -3.742 -5.881 -14.164 1.00 92.75 90 PRO A O 1
ATOM 740 N N . ILE A 1 91 ? -3.712 -7.389 -12.517 1.00 92.31 91 ILE A N 1
ATOM 741 C CA . ILE A 1 91 ? -4.851 -8.168 -13.042 1.00 92.31 91 ILE A CA 1
ATOM 742 C C . ILE A 1 91 ? -6.188 -7.410 -13.006 1.00 92.31 91 ILE A C 1
ATOM 744 O O . ILE A 1 91 ? -7.119 -7.797 -13.708 1.00 92.31 91 ILE A O 1
ATOM 748 N N . TYR A 1 92 ? -6.292 -6.366 -12.177 1.00 92.19 92 TYR A N 1
ATOM 749 C CA . TYR A 1 92 ? -7.486 -5.531 -12.019 1.00 92.19 92 TYR A CA 1
ATOM 750 C C . TYR A 1 92 ? -7.333 -4.147 -12.653 1.00 92.19 92 TYR A C 1
ATOM 752 O O . TYR A 1 92 ? -8.298 -3.384 -12.685 1.00 92.19 92 TYR A O 1
ATOM 760 N N . GLN A 1 93 ? -6.142 -3.804 -13.149 1.00 87.00 93 GLN A N 1
ATOM 761 C CA . GLN A 1 93 ? -5.943 -2.570 -13.898 1.00 87.00 93 GLN A CA 1
ATOM 762 C C . GLN A 1 93 ? -6.702 -2.653 -15.225 1.00 87.00 93 GLN A C 1
ATOM 764 O O . GLN A 1 93 ? -6.775 -3.709 -15.863 1.00 87.00 93 GLN A O 1
ATOM 769 N N . ALA A 1 94 ? -7.275 -1.530 -15.658 1.00 78.38 94 ALA A N 1
ATOM 770 C CA . ALA A 1 94 ?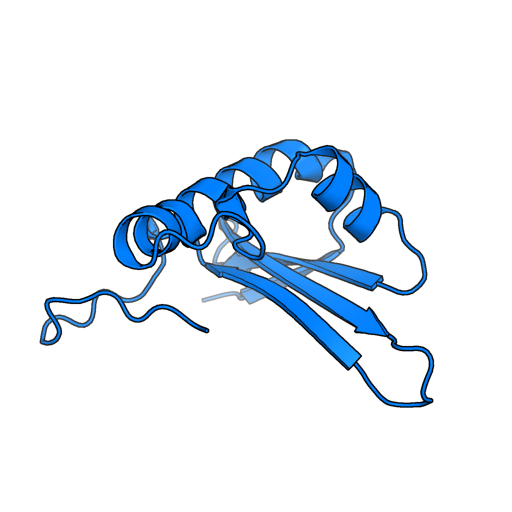 -7.869 -1.459 -16.981 1.00 78.38 94 ALA A CA 1
ATOM 771 C C . ALA A 1 94 ? -6.780 -1.743 -18.024 1.00 78.38 94 ALA A C 1
ATOM 773 O O . ALA A 1 94 ? -5.779 -1.035 -18.101 1.00 78.38 94 ALA A O 1
ATOM 774 N N . ARG A 1 95 ? -6.975 -2.781 -18.843 1.00 58.00 95 ARG A N 1
ATOM 775 C CA . ARG A 1 95 ? -6.218 -2.913 -20.088 1.00 58.00 95 ARG A CA 1
ATOM 776 C C . ARG A 1 95 ? -6.802 -1.903 -21.055 1.00 58.00 95 ARG A C 1
ATOM 778 O O . ARG A 1 95 ? -7.892 -2.126 -21.586 1.00 58.00 95 ARG A O 1
ATOM 785 N N . ASP A 1 96 ? -6.103 -0.797 -21.257 1.00 52.81 96 ASP A N 1
ATOM 786 C CA . ASP A 1 96 ? -6.387 0.054 -22.398 1.00 52.81 96 ASP A CA 1
ATOM 787 C C . ASP A 1 96 ? -6.175 -0.799 -23.658 1.00 52.81 96 ASP A C 1
ATOM 789 O O . ASP A 1 96 ? -5.070 -1.262 -23.935 1.00 52.81 96 ASP A O 1
ATOM 793 N N . ARG A 1 97 ? -7.251 -1.114 -24.388 1.00 45.97 97 ARG A N 1
ATOM 794 C CA . ARG A 1 97 ? -7.166 -2.000 -25.565 1.00 45.97 97 ARG A CA 1
ATOM 795 C C . ARG A 1 97 ? -6.408 -1.346 -26.727 1.00 45.97 97 ARG A C 1
ATOM 797 O O . ARG A 1 97 ? -6.116 -2.036 -27.698 1.00 45.97 97 ARG A O 1
ATOM 804 N N . ASN A 1 98 ? -6.091 -0.054 -26.611 1.00 45.38 98 ASN A N 1
ATOM 805 C CA . ASN A 1 98 ? -5.403 0.738 -27.626 1.00 45.38 98 ASN A CA 1
ATOM 806 C C . ASN A 1 98 ? -4.009 1.227 -27.196 1.00 45.38 98 ASN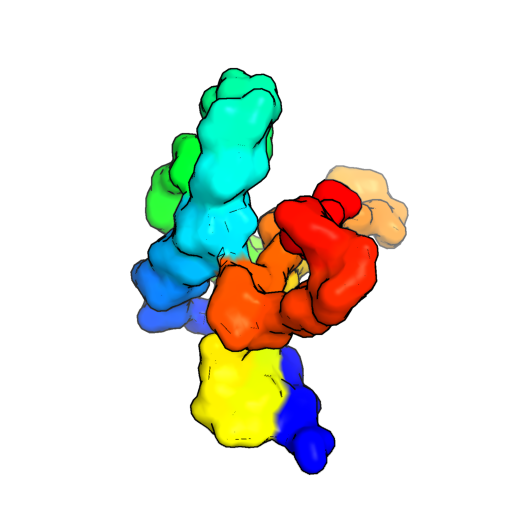 A C 1
ATOM 808 O O . ASN A 1 98 ? -3.273 1.723 -28.044 1.00 45.38 98 ASN A O 1
ATOM 812 N N . CYS A 1 99 ? -3.615 1.056 -25.929 1.00 44.31 99 CYS A N 1
ATOM 813 C CA . CYS A 1 99 ? -2.252 1.326 -25.478 1.00 44.31 99 CYS A CA 1
ATOM 814 C C . CYS A 1 99 ? -1.593 0.009 -25.074 1.00 44.31 99 CYS A C 1
ATOM 816 O O . CYS A 1 99 ? -1.885 -0.571 -24.033 1.00 44.31 99 CYS A O 1
ATOM 818 N N . SER A 1 100 ? -0.650 -0.451 -25.890 1.00 43.84 100 SER A N 1
ATOM 819 C CA . SER A 1 100 ? 0.227 -1.592 -25.602 1.00 43.84 100 SER A CA 1
ATOM 820 C C . SER A 1 100 ? 1.181 -1.368 -24.415 1.00 43.84 100 SER A C 1
ATOM 822 O O . SER A 1 100 ? 2.017 -2.223 -24.136 1.00 43.84 100 SER A O 1
ATOM 824 N N . GLU A 1 101 ? 1.060 -0.253 -23.695 1.00 49.06 101 GLU A N 1
ATOM 825 C CA . GLU A 1 101 ? 1.816 0.036 -22.482 1.00 49.06 101 GLU A CA 1
ATOM 826 C C . GLU A 1 101 ? 0.840 0.331 -21.341 1.00 49.06 101 GLU A C 1
ATOM 828 O O . GLU A 1 101 ? 0.044 1.266 -21.413 1.00 49.06 101 GLU A O 1
ATOM 833 N N . GLY A 1 102 ? 0.880 -0.509 -20.302 1.00 46.81 102 GLY A N 1
ATOM 834 C CA . GLY A 1 102 ? 0.053 -0.363 -19.108 1.00 46.81 102 GLY A CA 1
ATOM 835 C C . GLY A 1 102 ? 0.166 1.041 -18.520 1.00 46.81 102 GLY A C 1
ATOM 836 O O . GLY A 1 102 ? 1.254 1.607 -18.422 1.00 46.81 102 GLY A O 1
ATOM 837 N N . THR A 1 103 ? -0.974 1.618 -18.153 1.00 43.19 103 THR A N 1
ATOM 838 C CA . THR A 1 103 ? -1.033 2.924 -17.504 1.00 43.19 103 THR A CA 1
ATOM 839 C C . THR A 1 103 ? -0.549 2.759 -16.068 1.00 43.19 103 THR A C 1
ATOM 841 O O . THR A 1 103 ? -1.276 2.290 -15.195 1.00 43.19 103 THR A O 1
ATOM 844 N N . TYR A 1 104 ? 0.711 3.100 -15.829 1.00 46.50 104 TYR A N 1
ATOM 845 C CA . TYR A 1 104 ? 1.269 3.140 -14.488 1.00 46.50 104 TYR A CA 1
ATOM 846 C C . TYR A 1 104 ? 0.933 4.493 -13.859 1.00 46.50 104 TYR A C 1
ATOM 848 O O . TYR A 1 104 ? 1.279 5.538 -14.408 1.00 46.50 104 TYR A O 1
ATOM 856 N N . PHE A 1 105 ? 0.229 4.480 -12.728 1.00 43.28 105 PHE A N 1
ATOM 857 C CA . PHE A 1 105 ? 0.051 5.679 -11.915 1.00 43.28 105 PHE A CA 1
ATOM 858 C C . PHE A 1 105 ? 1.398 5.989 -11.243 1.00 43.28 105 PHE A C 1
ATOM 860 O O . PHE A 1 105 ? 1.813 5.248 -10.353 1.00 43.28 105 PHE A O 1
ATOM 867 N N . ASN A 1 106 ? 2.084 7.031 -11.725 1.00 36.00 106 ASN A N 1
ATOM 868 C CA . ASN A 1 106 ? 3.220 7.662 -11.042 1.00 36.00 106 ASN A CA 1
ATOM 869 C C . ASN A 1 106 ? 2.713 8.679 -10.019 1.00 36.00 106 ASN A C 1
ATOM 871 O O . ASN A 1 106 ? 1.780 9.437 -10.375 1.00 36.00 106 ASN A O 1
#

InterPro domains:
  IPR016181 Acyl-CoA N-acyltransferase [SSF55729] (1-93)

Foldseek 3Di:
DDKDWDFDDLVCLVVQLVLLLQFQVVVCVVPVCCPDTSNNDDSVVSSCLSPPPQKTKIFMADPNDGFHIWIWGDDPDPPDIDIPDGGGRPVPQDDPVPDPDGDRDD